Protein AF-A0A7C2BAP1-F1 (afdb_monomer_lite)

Radius of gyration: 13.41 Å; chains: 1; bounding box: 36×31×30 Å

Structure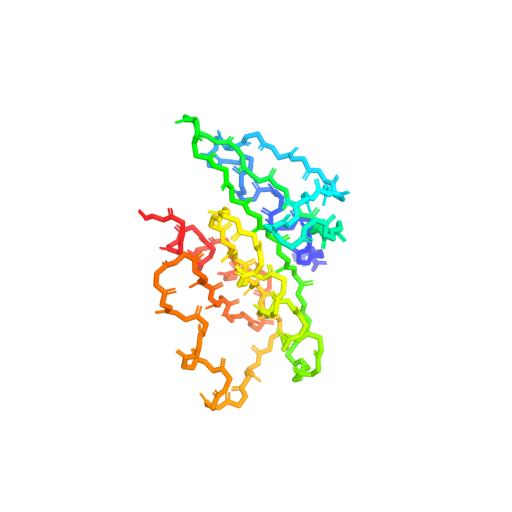 (mmCIF, N/CA/C/O backbone):
data_AF-A0A7C2BAP1-F1
#
_entry.id   AF-A0A7C2BAP1-F1
#
loop_
_atom_site.group_PDB
_atom_site.id
_atom_site.type_symbol
_atom_site.label_atom_id
_atom_site.label_alt_id
_atom_site.label_comp_id
_atom_site.label_asym_id
_atom_site.label_entity_id
_atom_site.label_seq_id
_atom_site.pdbx_PDB_ins_code
_atom_site.Cartn_x
_atom_site.Cartn_y
_atom_site.Cartn_z
_atom_site.occupancy
_atom_site.B_iso_or_equiv
_atom_site.auth_seq_id
_atom_site.auth_comp_id
_atom_site.auth_asym_id
_atom_site.auth_atom_id
_atom_site.pdbx_PDB_model_num
ATOM 1 N N . MET A 1 1 ? 23.541 17.735 -6.112 1.00 36.88 1 MET A N 1
ATOM 2 C CA . MET A 1 1 ? 23.218 16.294 -6.077 1.00 36.88 1 MET A CA 1
ATOM 3 C C . MET A 1 1 ? 22.019 16.128 -5.168 1.00 36.88 1 MET A C 1
ATOM 5 O O . MET A 1 1 ? 22.168 16.298 -3.965 1.00 36.88 1 MET A O 1
ATOM 9 N N . VAL A 1 2 ? 20.829 15.915 -5.726 1.00 46.28 2 VAL A N 1
ATOM 10 C CA . VAL A 1 2 ? 19.669 15.541 -4.908 1.00 46.28 2 VAL A CA 1
ATOM 11 C C . VAL A 1 2 ? 19.939 14.106 -4.473 1.00 46.28 2 VAL A C 1
ATOM 13 O O . VAL A 1 2 ? 20.181 13.255 -5.325 1.00 46.28 2 VAL A O 1
ATOM 16 N N . ALA A 1 3 ? 20.037 13.849 -3.171 1.00 48.97 3 ALA A N 1
ATOM 17 C CA . ALA A 1 3 ? 20.193 12.485 -2.687 1.00 48.97 3 ALA A CA 1
ATOM 18 C C . ALA A 1 3 ? 19.021 11.655 -3.231 1.00 48.97 3 ALA A C 1
ATOM 20 O O . ALA A 1 3 ? 17.870 12.060 -3.071 1.00 48.97 3 ALA A O 1
ATOM 21 N N . ASN A 1 4 ? 19.305 10.525 -3.886 1.00 57.06 4 ASN A N 1
ATOM 22 C CA . ASN A 1 4 ? 18.270 9.569 -4.270 1.00 57.06 4 ASN A CA 1
ATOM 23 C C . ASN A 1 4 ? 17.677 8.983 -2.986 1.00 57.06 4 ASN A C 1
ATOM 25 O O . ASN A 1 4 ? 18.195 8.021 -2.419 1.00 57.06 4 ASN A O 1
ATOM 29 N N . LEU A 1 5 ? 16.628 9.631 -2.484 1.00 66.44 5 LEU A N 1
ATOM 30 C CA . LEU A 1 5 ? 15.878 9.174 -1.327 1.00 66.44 5 LEU A CA 1
ATOM 31 C C . LEU A 1 5 ? 15.220 7.838 -1.671 1.00 66.44 5 LEU A C 1
ATOM 33 O O . LEU A 1 5 ? 14.728 7.639 -2.787 1.00 66.44 5 LEU A O 1
ATOM 37 N N . SER A 1 6 ? 15.206 6.917 -0.708 1.00 89.75 6 SER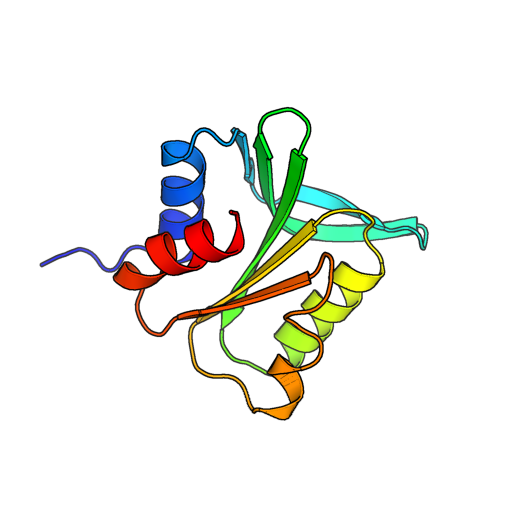 A N 1
ATOM 38 C CA . SER A 1 6 ? 14.525 5.643 -0.910 1.00 89.75 6 SER A CA 1
ATOM 39 C C . SER A 1 6 ? 13.029 5.893 -1.160 1.00 89.75 6 SER A C 1
ATOM 41 O O . SER A 1 6 ? 12.439 6.771 -0.520 1.00 89.75 6 SER A O 1
ATOM 43 N N . PRO A 1 7 ? 12.377 5.121 -2.046 1.00 93.25 7 PRO A N 1
ATOM 44 C CA . PRO A 1 7 ? 10.941 5.260 -2.279 1.00 93.25 7 PRO A CA 1
ATOM 45 C C . PRO A 1 7 ? 10.090 5.128 -1.008 1.00 93.25 7 PRO A C 1
ATOM 47 O O . PRO A 1 7 ? 9.076 5.808 -0.868 1.00 93.25 7 PRO A O 1
ATOM 50 N N . LEU A 1 8 ? 10.529 4.314 -0.041 1.00 95.00 8 LEU A N 1
ATOM 51 C CA . LEU A 1 8 ? 9.889 4.202 1.275 1.00 95.00 8 LEU A CA 1
ATOM 52 C C . LEU A 1 8 ? 9.945 5.522 2.054 1.00 95.00 8 LEU A C 1
ATOM 54 O O . LEU A 1 8 ? 8.920 5.977 2.559 1.00 95.00 8 LEU A O 1
ATOM 58 N N . TYR A 1 9 ? 11.118 6.160 2.119 1.00 94.25 9 TYR A N 1
ATOM 59 C CA . TYR A 1 9 ? 11.269 7.449 2.794 1.00 94.25 9 TYR A CA 1
ATOM 60 C C . TYR A 1 9 ? 10.409 8.529 2.130 1.00 94.25 9 TYR A C 1
ATOM 62 O O . TYR A 1 9 ? 9.693 9.255 2.816 1.00 94.25 9 TYR A O 1
ATOM 70 N N . ALA A 1 10 ? 10.438 8.608 0.798 1.00 93.81 10 ALA A N 1
ATOM 71 C CA . ALA A 1 10 ? 9.655 9.590 0.056 1.00 93.81 10 ALA A CA 1
ATOM 72 C C . ALA A 1 10 ? 8.142 9.384 0.221 1.00 93.81 10 ALA A C 1
ATOM 74 O O . ALA A 1 10 ? 7.424 10.359 0.434 1.00 93.81 10 ALA A O 1
ATOM 75 N N . THR A 1 11 ? 7.675 8.129 0.217 1.00 96.06 11 THR A N 1
ATOM 76 C CA . THR A 1 11 ? 6.272 7.779 0.497 1.00 96.06 11 THR A CA 1
ATOM 77 C C . THR A 1 11 ? 5.849 8.296 1.867 1.00 96.06 11 THR A C 1
ATOM 79 O O . THR A 1 11 ? 4.874 9.038 1.974 1.00 96.06 11 THR A O 1
ATOM 82 N N . LYS A 1 12 ? 6.603 7.951 2.919 1.00 97.06 12 LYS A N 1
ATOM 83 C CA . LYS A 1 12 ? 6.304 8.394 4.285 1.00 97.06 12 LYS A CA 1
ATOM 84 C C . LYS A 1 12 ? 6.277 9.919 4.383 1.00 97.06 12 LYS A C 1
ATOM 86 O O . LYS A 1 12 ? 5.307 10.479 4.886 1.00 97.06 12 LYS A O 1
ATOM 91 N N . ALA A 1 13 ? 7.306 10.584 3.859 1.00 95.62 13 ALA A N 1
ATOM 92 C CA . ALA A 1 13 ? 7.424 12.033 3.935 1.00 95.62 13 ALA A CA 1
ATOM 93 C C . ALA A 1 13 ? 6.268 12.753 3.212 1.00 95.62 13 ALA A C 1
ATOM 95 O O . ALA A 1 13 ? 5.743 13.732 3.738 1.00 95.62 13 ALA A O 1
ATOM 96 N N . ALA A 1 14 ? 5.836 12.259 2.046 1.00 95.06 14 ALA A N 1
ATOM 97 C CA . ALA A 1 14 ? 4.692 12.805 1.310 1.00 95.06 14 ALA A CA 1
ATOM 98 C C . ALA A 1 14 ? 3.368 12.661 2.086 1.00 95.06 14 ALA A C 1
ATOM 100 O O . ALA A 1 14 ? 2.572 13.602 2.159 1.00 95.06 14 ALA A O 1
ATOM 101 N N . LEU A 1 15 ? 3.145 11.500 2.712 1.00 96.69 15 LEU A N 1
ATOM 102 C CA . LEU A 1 15 ? 1.964 11.240 3.541 1.00 96.69 15 LEU A CA 1
ATOM 103 C C . LEU A 1 15 ? 1.927 12.157 4.770 1.00 96.69 15 LEU A C 1
ATOM 105 O O . LEU A 1 15 ? 0.904 12.787 5.039 1.00 96.69 15 LEU A O 1
ATOM 109 N N . GLU A 1 16 ? 3.044 12.268 5.492 1.00 96.94 16 GLU A N 1
ATOM 110 C CA . GLU A 1 16 ? 3.151 13.119 6.682 1.00 96.94 16 GLU A CA 1
ATOM 111 C C . GLU A 1 16 ? 2.957 14.601 6.332 1.00 96.94 16 GLU A C 1
ATOM 113 O O . GLU A 1 16 ? 2.172 15.283 6.993 1.00 96.94 16 GLU A O 1
ATOM 118 N N . ARG A 1 17 ? 3.574 15.091 5.242 1.00 95.75 17 ARG A N 1
ATOM 119 C CA . ARG A 1 17 ? 3.351 16.460 4.730 1.00 95.75 17 ARG A CA 1
ATOM 120 C C . ARG A 1 17 ? 1.889 16.736 4.387 1.00 95.75 17 ARG A C 1
ATOM 122 O O . ARG A 1 17 ? 1.421 17.857 4.553 1.00 95.75 17 ARG A O 1
ATOM 129 N N . SER A 1 18 ? 1.165 15.711 3.950 1.00 94.50 18 SER A N 1
ATOM 130 C CA . SER A 1 18 ? -0.259 15.797 3.606 1.00 94.50 18 SER A CA 1
ATOM 131 C C . SER A 1 18 ? -1.192 15.647 4.815 1.00 94.50 18 SER A C 1
ATOM 133 O O . SER A 1 18 ? -2.418 15.606 4.660 1.00 94.50 18 SER A O 1
ATOM 135 N N . GLY A 1 19 ? -0.634 15.577 6.028 1.00 96.31 19 GLY A N 1
ATOM 136 C CA . GLY A 1 19 ? -1.374 15.531 7.287 1.00 96.31 19 GLY A CA 1
ATOM 137 C C . GLY A 1 19 ? -1.860 14.139 7.689 1.00 96.31 19 GLY A C 1
ATOM 138 O O . GLY A 1 19 ? -2.744 14.031 8.537 1.00 96.31 19 GLY A O 1
ATOM 139 N N . PHE A 1 20 ? -1.327 13.070 7.089 1.00 97.62 20 PHE A N 1
ATOM 140 C CA . PHE A 1 20 ? -1.596 11.712 7.557 1.00 97.62 20 PHE A CA 1
ATOM 141 C C . PHE A 1 20 ? -0.714 11.373 8.759 1.00 97.62 20 PHE A C 1
ATOM 143 O O . PHE A 1 20 ? 0.488 11.627 8.765 1.00 97.62 20 PHE A O 1
ATOM 150 N N . LYS A 1 21 ? -1.292 10.687 9.746 1.00 98.12 21 LYS A N 1
ATOM 151 C CA . LYS A 1 21 ? -0.512 9.896 10.699 1.00 98.12 21 LYS A CA 1
ATOM 152 C C . LYS A 1 21 ? -0.074 8.608 10.007 1.00 98.12 21 LYS A C 1
ATOM 154 O O . LYS A 1 21 ? -0.926 7.871 9.512 1.00 98.12 21 LYS A O 1
ATOM 159 N N . VAL A 1 22 ? 1.224 8.315 10.009 1.00 98.25 22 VAL A N 1
ATOM 160 C CA . VAL A 1 22 ? 1.786 7.132 9.344 1.00 98.25 22 VAL A CA 1
ATOM 161 C C . VAL A 1 22 ? 2.224 6.096 10.377 1.00 98.25 22 VAL A C 1
ATOM 163 O O . VAL A 1 22 ? 2.969 6.403 11.304 1.00 98.25 22 VAL A O 1
ATOM 166 N N . LEU A 1 23 ? 1.746 4.861 10.222 1.00 98.25 23 LEU A N 1
ATOM 167 C CA . LEU A 1 23 ? 2.224 3.689 10.956 1.00 98.25 23 LEU A CA 1
ATOM 168 C C . LEU A 1 23 ? 3.105 2.858 10.026 1.00 98.25 23 LEU A C 1
ATOM 170 O O . LEU A 1 23 ? 2.635 2.434 8.976 1.00 98.25 23 LEU A O 1
ATOM 174 N N . GLU A 1 24 ? 4.359 2.623 10.397 1.00 98.00 24 GLU A N 1
ATOM 175 C CA . GLU A 1 24 ? 5.303 1.829 9.602 1.00 98.00 24 GLU A CA 1
ATOM 176 C C . GLU A 1 24 ? 5.193 0.335 9.917 1.00 98.00 24 GLU A C 1
ATOM 178 O O . GLU A 1 24 ? 4.905 -0.039 11.055 1.00 98.00 24 GLU A O 1
ATOM 183 N N . ASN A 1 25 ? 5.479 -0.518 8.929 1.00 96.19 25 ASN A N 1
ATOM 184 C CA . ASN A 1 25 ? 5.493 -1.979 9.063 1.00 96.19 25 ASN A CA 1
ATOM 185 C C . ASN A 1 25 ? 4.208 -2.543 9.692 1.00 96.19 25 ASN A C 1
ATOM 187 O O . ASN A 1 25 ? 4.250 -3.478 10.493 1.00 96.19 25 ASN A O 1
ATOM 191 N N . ALA A 1 26 ? 3.072 -1.938 9.357 1.00 94.94 26 ALA A N 1
ATOM 192 C CA . ALA A 1 26 ? 1.801 -2.221 9.994 1.00 94.94 26 ALA A CA 1
ATOM 193 C C . ALA A 1 26 ? 1.180 -3.528 9.483 1.00 94.94 26 ALA A C 1
ATOM 195 O O . ALA A 1 26 ? 1.250 -3.861 8.296 1.00 94.94 26 ALA A O 1
ATOM 196 N N . THR A 1 27 ? 0.516 -4.234 10.395 1.00 97.38 27 THR A N 1
ATOM 197 C CA . THR A 1 27 ? -0.240 -5.454 10.105 1.00 97.38 27 THR A CA 1
ATOM 198 C C . THR A 1 27 ? -1.735 -5.160 10.148 1.00 97.38 27 THR A C 1
ATOM 200 O O . THR A 1 27 ? -2.223 -4.512 11.075 1.00 97.38 27 THR A O 1
ATOM 203 N N . ILE A 1 28 ? -2.471 -5.651 9.153 1.00 97.50 28 ILE A N 1
ATOM 204 C CA . ILE A 1 28 ? -3.934 -5.612 9.095 1.00 97.50 28 ILE A CA 1
ATOM 205 C C . ILE A 1 28 ? -4.446 -7.047 9.019 1.00 97.50 28 ILE A C 1
ATOM 207 O O . ILE A 1 28 ? -3.992 -7.832 8.189 1.00 97.50 28 ILE A O 1
ATOM 211 N N . ARG A 1 29 ? -5.424 -7.382 9.862 1.00 97.75 29 ARG A N 1
ATOM 212 C CA . ARG A 1 29 ? -6.144 -8.651 9.760 1.00 97.75 29 ARG A CA 1
ATOM 213 C C . ARG A 1 29 ? -7.154 -8.579 8.613 1.00 97.75 29 ARG A C 1
ATOM 215 O O . ARG A 1 29 ? -8.012 -7.698 8.604 1.00 97.75 29 ARG A O 1
ATOM 222 N N . GLY A 1 30 ? -7.024 -9.484 7.653 1.00 97.44 30 GLY A N 1
ATOM 223 C CA . GLY A 1 30 ? -7.933 -9.650 6.528 1.00 97.44 30 GLY A CA 1
ATOM 224 C C . GLY A 1 30 ? -9.288 -10.222 6.937 1.00 97.44 30 GLY A C 1
ATOM 225 O O . GLY A 1 30 ? -9.469 -10.743 8.041 1.00 97.44 30 GLY A O 1
ATOM 226 N N . LEU A 1 31 ? -10.243 -10.134 6.016 1.00 96.25 31 LEU A N 1
ATOM 227 C CA . LEU A 1 31 ? -11.604 -10.654 6.137 1.00 96.25 31 LEU A CA 1
ATOM 228 C C . LEU A 1 31 ? -11.608 -12.182 6.260 1.00 96.25 31 LEU A C 1
ATOM 230 O O . LEU A 1 31 ? -12.441 -12.742 6.966 1.00 96.25 31 LEU A O 1
ATOM 234 N N . SER A 1 32 ? -10.636 -12.844 5.635 1.00 96.56 32 SER A N 1
ATOM 235 C CA . SER A 1 32 ? -10.349 -14.272 5.791 1.00 96.56 32 SER A CA 1
ATOM 236 C C . SER A 1 32 ? -9.825 -14.666 7.181 1.00 96.56 32 SER A C 1
ATOM 238 O O . SER A 1 32 ? -9.807 -15.846 7.526 1.00 96.56 32 SER A O 1
ATOM 240 N N . GLY A 1 33 ? -9.360 -13.697 7.977 1.00 97.00 33 GLY A N 1
ATOM 241 C CA . GLY A 1 33 ? -8.679 -13.917 9.248 1.00 97.00 33 GLY A CA 1
ATOM 242 C C . GLY A 1 33 ? -7.149 -13.977 9.165 1.00 97.00 33 GLY A C 1
ATOM 243 O O . GLY A 1 33 ? -6.531 -13.940 10.231 1.00 97.00 33 GLY A O 1
ATOM 244 N N . PHE A 1 34 ? -6.548 -14.015 7.966 1.00 96.94 34 PHE A N 1
ATOM 245 C CA . PHE A 1 34 ? -5.092 -13.926 7.776 1.00 96.94 34 PHE A CA 1
ATOM 246 C C . PHE A 1 34 ? -4.545 -12.540 8.135 1.00 96.94 34 PHE A C 1
ATOM 248 O O . PHE A 1 34 ? -5.227 -11.529 7.993 1.00 96.94 34 PHE A O 1
ATOM 255 N N . GLU A 1 35 ? -3.294 -12.475 8.585 1.00 97.81 35 GLU A N 1
ATOM 256 C CA . GLU A 1 35 ? -2.604 -11.211 8.847 1.00 97.81 35 GLU A CA 1
ATOM 257 C C . GLU A 1 35 ? -1.759 -10.783 7.644 1.00 97.81 35 GLU A C 1
ATOM 259 O O . GLU A 1 35 ? -0.916 -11.535 7.157 1.00 97.81 35 GLU A O 1
ATOM 264 N N . HIS A 1 36 ? -1.958 -9.543 7.194 1.00 97.62 36 HIS A N 1
ATOM 265 C CA . HIS A 1 36 ? -1.267 -8.958 6.048 1.00 97.62 36 HIS A CA 1
ATOM 266 C C . HIS A 1 36 ? -0.397 -7.790 6.480 1.00 97.62 36 HIS A C 1
ATOM 268 O O . HIS A 1 36 ? -0.879 -6.834 7.088 1.00 97.62 36 HIS A O 1
ATOM 274 N N . ARG A 1 37 ? 0.888 -7.845 6.126 1.00 97.81 37 ARG A N 1
ATOM 275 C CA . ARG A 1 37 ? 1.838 -6.756 6.370 1.00 97.81 37 ARG A CA 1
ATOM 276 C C . ARG A 1 37 ? 1.887 -5.793 5.189 1.00 97.81 37 ARG A C 1
ATOM 278 O O . ARG A 1 37 ? 2.020 -6.224 4.036 1.00 97.81 37 ARG A O 1
ATOM 285 N N . PHE A 1 38 ? 1.860 -4.509 5.525 1.00 98.25 38 PHE A N 1
ATOM 286 C CA . PHE A 1 38 ? 2.039 -3.372 4.631 1.00 98.25 38 PHE A CA 1
ATOM 287 C C . PHE A 1 38 ? 3.245 -2.550 5.081 1.00 98.25 38 PHE A C 1
ATOM 2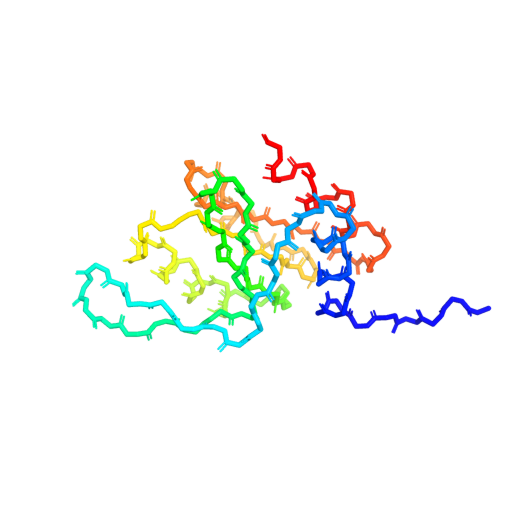89 O O . PHE A 1 38 ? 3.641 -2.594 6.250 1.00 98.25 38 PHE A O 1
ATOM 296 N N . ASP A 1 39 ? 3.834 -1.795 4.157 1.00 98.31 39 ASP A N 1
ATOM 297 C CA . ASP A 1 39 ? 4.954 -0.921 4.508 1.00 98.31 39 ASP A CA 1
ATOM 298 C C . ASP A 1 39 ? 4.455 0.238 5.369 1.00 98.31 39 ASP A C 1
ATOM 300 O O . ASP A 1 39 ? 5.094 0.585 6.364 1.00 98.31 39 ASP A O 1
ATOM 304 N N . PHE A 1 40 ? 3.271 0.769 5.040 1.00 98.38 40 PHE A N 1
ATOM 305 C CA . PHE A 1 40 ? 2.620 1.816 5.813 1.00 98.38 40 PHE A CA 1
ATOM 306 C C . PHE A 1 40 ? 1.112 1.609 5.958 1.00 98.38 40 PHE A C 1
ATOM 308 O O . PHE A 1 40 ? 0.445 1.062 5.081 1.00 98.38 40 PHE A O 1
ATOM 315 N N . VAL A 1 41 ? 0.560 2.145 7.044 1.00 98.25 41 VAL A N 1
ATOM 316 C CA . VAL A 1 41 ? -0.860 2.489 7.158 1.00 98.25 41 VAL A CA 1
ATOM 317 C C . VAL A 1 41 ? -0.970 3.981 7.444 1.00 98.25 41 VAL A C 1
ATOM 319 O O . VAL A 1 41 ? -0.517 4.458 8.485 1.00 98.25 41 VAL A O 1
ATOM 322 N N . ALA A 1 42 ? -1.567 4.716 6.509 1.00 98.12 42 ALA A N 1
ATOM 323 C CA . ALA A 1 42 ? -1.804 6.150 6.604 1.00 98.12 42 ALA A CA 1
ATOM 324 C C . ALA A 1 42 ? -3.216 6.424 7.140 1.00 98.12 42 ALA A C 1
ATOM 326 O O . ALA A 1 42 ? -4.192 5.829 6.676 1.00 98.12 42 ALA A O 1
ATOM 327 N N . ILE A 1 43 ? -3.327 7.319 8.123 1.00 98.06 43 ILE A N 1
ATOM 328 C CA . ILE A 1 43 ? -4.579 7.628 8.820 1.00 98.06 43 ILE A CA 1
ATOM 329 C C . ILE A 1 43 ? -4.826 9.136 8.810 1.00 98.06 43 ILE A C 1
ATOM 331 O O . ILE A 1 43 ? -4.002 9.896 9.318 1.00 98.06 43 ILE A O 1
ATOM 335 N N . LYS A 1 44 ? -5.974 9.566 8.282 1.00 96.50 44 LYS A N 1
ATOM 336 C CA . LYS A 1 44 ? -6.423 10.968 8.298 1.00 96.50 44 LYS A CA 1
ATOM 337 C C . LYS A 1 44 ? -7.945 11.012 8.379 1.00 96.50 44 LYS A C 1
ATOM 339 O O . LYS A 1 44 ? -8.604 10.334 7.604 1.00 96.50 44 LYS A O 1
ATOM 344 N N . GLU A 1 45 ? -8.490 11.755 9.343 1.00 94.69 45 GLU A N 1
ATOM 345 C CA . GLU A 1 45 ? -9.945 11.982 9.486 1.00 94.69 45 GLU A CA 1
ATOM 346 C C . GLU A 1 45 ? -10.791 10.689 9.461 1.00 94.69 45 GLU A C 1
ATOM 348 O O . GLU A 1 45 ? -11.842 10.604 8.839 1.00 94.69 45 GLU A O 1
ATOM 353 N N . GLY A 1 46 ? -10.305 9.628 10.114 1.00 91.06 46 GLY A N 1
ATOM 354 C CA . GLY A 1 46 ? -10.978 8.322 10.151 1.00 91.06 46 GLY A CA 1
ATOM 355 C C . GLY A 1 46 ? -10.760 7.443 8.911 1.00 91.06 46 GLY A C 1
ATOM 356 O O . GLY A 1 46 ? -10.946 6.228 8.999 1.00 91.06 46 GLY A O 1
ATOM 357 N N . ARG A 1 47 ? -10.271 7.998 7.794 1.00 93.19 47 ARG A N 1
ATOM 358 C CA . ARG A 1 47 ? -9.822 7.228 6.626 1.00 93.19 47 ARG A CA 1
ATOM 359 C C . ARG A 1 47 ? -8.517 6.504 6.952 1.00 93.19 47 ARG A C 1
ATOM 361 O O . ARG A 1 47 ? -7.593 7.096 7.510 1.00 93.19 47 ARG A O 1
ATOM 368 N N . ARG A 1 48 ? -8.445 5.216 6.602 1.00 96.19 48 ARG A N 1
ATOM 369 C CA . ARG A 1 48 ? -7.266 4.352 6.781 1.00 96.19 48 ARG A CA 1
ATOM 370 C C . ARG A 1 48 ? -6.889 3.694 5.462 1.00 96.19 48 ARG A C 1
ATOM 372 O O . ARG A 1 48 ? -7.710 2.970 4.895 1.00 96.19 48 ARG A O 1
ATOM 379 N N . ILE A 1 49 ? -5.652 3.914 5.037 1.00 97.31 49 ILE A N 1
ATOM 380 C CA . ILE A 1 49 ? -5.133 3.499 3.734 1.00 97.31 49 ILE A CA 1
ATOM 381 C C . ILE A 1 49 ? -3.883 2.657 3.964 1.00 97.31 49 ILE A C 1
ATOM 383 O O . ILE A 1 49 ? -2.935 3.122 4.596 1.00 97.31 49 ILE A O 1
ATOM 387 N N . ALA A 1 50 ? -3.895 1.417 3.489 1.00 98.12 50 ALA A N 1
ATOM 388 C CA . ALA A 1 50 ? -2.746 0.525 3.534 1.00 98.12 50 ALA A CA 1
ATOM 389 C C . ALA A 1 50 ? -1.878 0.745 2.293 1.00 98.12 50 ALA A C 1
ATOM 391 O O . ALA A 1 50 ? -2.401 0.926 1.195 1.00 98.12 50 ALA A O 1
ATOM 392 N N . ILE A 1 51 ? -0.559 0.781 2.458 1.00 98.25 51 ILE A N 1
ATOM 393 C CA . ILE A 1 51 ? 0.357 1.186 1.392 1.00 98.25 51 ILE A CA 1
ATOM 394 C C . ILE A 1 51 ? 1.530 0.214 1.327 1.00 98.25 51 ILE A C 1
ATOM 396 O O . ILE A 1 51 ? 2.203 -0.034 2.331 1.00 98.25 51 ILE A O 1
ATOM 400 N N . SER A 1 52 ? 1.784 -0.300 0.126 1.00 97.69 52 SER A N 1
ATOM 401 C CA . SER A 1 52 ? 2.946 -1.127 -0.202 1.00 97.69 52 SER A CA 1
ATOM 402 C C . SER A 1 52 ? 3.746 -0.473 -1.324 1.00 97.69 52 SER A C 1
ATOM 404 O O . SER A 1 52 ? 3.181 -0.018 -2.314 1.00 97.69 52 SER A O 1
ATOM 406 N N . VAL A 1 53 ? 5.066 -0.454 -1.188 1.00 96.62 53 VAL A N 1
ATOM 407 C CA . VAL A 1 53 ? 6.029 0.057 -2.161 1.00 96.62 53 VAL A CA 1
ATOM 408 C C . VAL A 1 53 ? 6.828 -1.122 -2.701 1.00 96.62 53 VAL A C 1
ATOM 410 O O . VAL A 1 53 ? 7.552 -1.802 -1.970 1.00 96.62 53 VAL A O 1
ATOM 413 N N . ARG A 1 54 ? 6.687 -1.414 -3.991 1.00 95.50 54 ARG A N 1
ATOM 414 C CA . ARG A 1 54 ? 7.311 -2.575 -4.640 1.00 95.50 54 ARG A CA 1
ATOM 415 C C . ARG A 1 54 ? 8.001 -2.157 -5.929 1.00 95.50 54 ARG A C 1
ATOM 417 O O . ARG A 1 54 ? 7.715 -1.102 -6.479 1.00 95.50 54 ARG A O 1
ATOM 424 N N . ARG A 1 55 ? 8.925 -2.979 -6.420 1.00 93.56 55 ARG A N 1
ATOM 425 C CA . ARG A 1 55 ? 9.418 -2.854 -7.800 1.00 93.56 55 ARG A CA 1
ATOM 426 C C . ARG A 1 55 ? 8.389 -3.439 -8.766 1.00 93.56 55 ARG A C 1
ATOM 428 O O . ARG A 1 55 ? 7.544 -4.226 -8.343 1.00 93.56 55 ARG A O 1
ATOM 435 N N . ALA A 1 56 ? 8.478 -3.069 -10.039 1.00 92.25 56 ALA A N 1
ATOM 436 C CA . ALA A 1 56 ? 7.660 -3.614 -11.118 1.00 92.25 56 ALA A CA 1
ATOM 437 C C . ALA A 1 56 ? 8.034 -5.074 -11.437 1.00 92.25 56 ALA A C 1
ATOM 439 O O . ALA A 1 56 ? 8.571 -5.388 -12.494 1.00 92.25 56 ALA A O 1
ATOM 440 N N . ASP A 1 57 ? 7.761 -5.958 -10.484 1.00 90.94 57 ASP A N 1
ATOM 441 C CA . ASP A 1 57 ? 7.893 -7.404 -10.595 1.00 90.94 57 ASP A CA 1
ATOM 442 C C . ASP A 1 57 ? 6.484 -8.019 -10.492 1.00 90.94 57 ASP A C 1
ATOM 444 O O . ASP A 1 57 ? 5.797 -7.786 -9.490 1.00 90.94 57 ASP A O 1
ATOM 448 N N . PRO A 1 58 ? 6.018 -8.773 -11.506 1.00 88.88 58 PRO A N 1
ATOM 449 C CA . PRO A 1 58 ? 4.674 -9.338 -11.528 1.00 88.88 58 PRO A CA 1
ATOM 450 C C . PRO A 1 58 ? 4.280 -10.099 -10.259 1.00 88.88 58 PRO A C 1
ATOM 452 O O . PRO A 1 58 ? 3.173 -9.903 -9.756 1.00 88.88 58 PRO A O 1
ATOM 455 N N . LEU A 1 59 ? 5.161 -10.946 -9.716 1.00 90.38 59 LEU A N 1
ATOM 456 C CA . LEU A 1 59 ? 4.785 -11.843 -8.622 1.00 90.38 59 LEU A CA 1
ATOM 457 C C . LEU A 1 59 ? 4.533 -11.085 -7.302 1.00 90.38 59 LEU A C 1
ATOM 459 O O . LEU A 1 59 ? 3.450 -11.252 -6.733 1.00 90.38 59 LEU A O 1
ATOM 463 N N . PRO A 1 60 ? 5.438 -10.208 -6.820 1.00 92.00 60 PRO A N 1
ATOM 464 C CA . PRO A 1 60 ? 5.161 -9.343 -5.676 1.00 92.00 60 PRO A CA 1
ATOM 465 C C . PRO A 1 60 ? 3.886 -8.513 -5.833 1.00 92.00 60 PRO A C 1
ATOM 467 O O . PRO A 1 60 ? 3.130 -8.381 -4.874 1.00 92.00 60 PRO A O 1
ATOM 470 N N . ILE A 1 61 ? 3.613 -7.980 -7.026 1.00 92.69 61 ILE A N 1
ATOM 471 C CA . ILE A 1 61 ? 2.419 -7.159 -7.260 1.00 92.69 61 ILE A CA 1
ATOM 472 C C . ILE A 1 61 ? 1.135 -7.982 -7.174 1.00 92.69 61 ILE A C 1
ATOM 474 O O . ILE A 1 61 ? 0.188 -7.548 -6.522 1.00 92.69 61 ILE A O 1
ATOM 478 N N . VAL A 1 62 ? 1.101 -9.183 -7.760 1.00 91.62 62 VAL A N 1
ATOM 479 C CA . VAL A 1 62 ? -0.049 -10.095 -7.632 1.00 91.62 62 VAL A CA 1
ATOM 480 C C . VAL A 1 62 ? -0.317 -10.440 -6.167 1.00 91.62 62 VAL A C 1
ATOM 482 O O . VAL A 1 62 ? -1.473 -10.471 -5.749 1.00 91.62 62 VAL A O 1
ATOM 485 N N . LEU A 1 63 ? 0.732 -10.644 -5.366 1.00 93.94 63 LEU A N 1
ATOM 486 C CA . LEU A 1 63 ? 0.573 -10.889 -3.933 1.00 93.94 63 LEU A CA 1
ATOM 487 C C . LEU A 1 63 ? -0.021 -9.674 -3.210 1.00 93.94 63 LEU A C 1
ATOM 489 O O . LEU A 1 63 ? -0.951 -9.845 -2.429 1.00 93.94 63 LEU A O 1
ATOM 493 N N . GLU A 1 64 ? 0.452 -8.454 -3.479 1.00 95.25 64 GLU A N 1
ATOM 494 C CA . GLU A 1 64 ? -0.136 -7.240 -2.889 1.00 95.25 64 GLU A CA 1
ATOM 495 C C . GLU A 1 64 ? -1.602 -7.039 -3.316 1.00 95.25 64 GLU A C 1
ATOM 497 O O . GLU A 1 64 ? -2.438 -6.671 -2.491 1.00 95.25 64 GLU A O 1
ATOM 502 N N . LEU A 1 65 ? -1.946 -7.349 -4.570 1.00 93.06 65 LEU A N 1
ATOM 503 C CA . LEU A 1 65 ? -3.331 -7.345 -5.049 1.00 93.06 65 LEU A CA 1
ATOM 504 C C . LEU A 1 65 ? -4.199 -8.366 -4.300 1.00 93.06 65 LEU A C 1
ATOM 506 O O . LEU A 1 65 ? -5.317 -8.043 -3.903 1.00 93.06 65 LEU A O 1
ATOM 510 N N . ALA A 1 66 ? -3.686 -9.573 -4.051 1.00 93.69 66 ALA A N 1
ATOM 511 C CA . ALA A 1 66 ? -4.395 -10.585 -3.270 1.00 93.69 66 ALA A CA 1
ATOM 512 C C . ALA A 1 66 ? -4.649 -10.119 -1.825 1.00 93.69 66 ALA A C 1
ATOM 514 O O . ALA A 1 66 ? -5.769 -10.258 -1.332 1.00 93.69 66 ALA A O 1
ATOM 515 N N . LYS A 1 67 ? -3.658 -9.486 -1.173 1.00 95.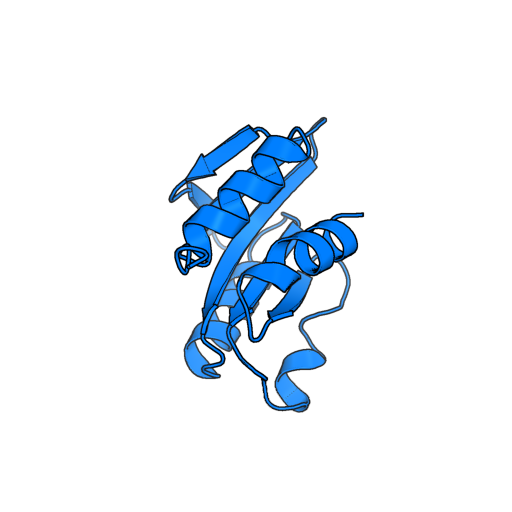12 67 LYS A N 1
ATOM 516 C CA . LYS A 1 67 ? -3.856 -8.848 0.144 1.00 95.12 67 LYS A CA 1
ATOM 517 C C . LYS A 1 67 ? -4.954 -7.788 0.083 1.00 95.12 67 LYS A C 1
ATOM 519 O O . LYS A 1 67 ? -5.794 -7.721 0.975 1.00 95.12 67 LYS A O 1
ATOM 524 N N . ALA A 1 68 ? -4.953 -6.963 -0.966 1.00 94.62 68 ALA A N 1
ATOM 525 C CA . ALA A 1 68 ? -5.896 -5.863 -1.132 1.00 94.62 68 ALA A CA 1
ATOM 526 C C . ALA A 1 68 ? -7.357 -6.325 -1.255 1.00 94.62 68 ALA A C 1
ATOM 528 O O . ALA A 1 68 ? -8.260 -5.648 -0.765 1.00 94.62 68 ALA A O 1
ATOM 529 N N . LEU A 1 69 ? -7.584 -7.489 -1.871 1.00 92.25 69 LEU A N 1
ATOM 530 C CA . LEU A 1 69 ? -8.908 -8.112 -1.944 1.00 92.25 69 LEU A CA 1
ATOM 531 C C . LEU A 1 69 ? -9.386 -8.633 -0.586 1.00 92.25 69 LEU A C 1
ATOM 533 O O . LEU A 1 69 ? -10.583 -8.597 -0.308 1.00 92.25 69 LEU A O 1
ATOM 537 N N . ASP A 1 70 ? -8.459 -9.097 0.250 1.00 96.06 70 ASP A N 1
ATOM 538 C CA . ASP A 1 70 ? -8.775 -9.660 1.559 1.00 96.06 70 ASP A CA 1
ATOM 539 C C . ASP A 1 70 ? -8.930 -8.595 2.655 1.00 96.06 70 ASP A C 1
ATOM 541 O O . ASP A 1 70 ? -9.559 -8.851 3.673 1.00 96.06 70 ASP A O 1
ATOM 545 N N . VAL A 1 71 ? -8.404 -7.380 2.487 1.00 95.31 71 VAL A N 1
ATOM 546 C CA . VAL A 1 71 ? -8.596 -6.300 3.472 1.00 95.31 71 VAL A CA 1
ATOM 547 C C . VAL A 1 71 ? -9.779 -5.401 3.112 1.00 95.31 71 VAL A C 1
ATOM 549 O O . VAL A 1 71 ? -10.050 -5.112 1.947 1.00 95.31 71 VAL A O 1
ATOM 552 N N . GLY A 1 72 ? -10.488 -4.904 4.130 1.00 92.06 72 GLY A N 1
ATOM 553 C CA . GLY A 1 72 ? -11.596 -3.950 3.958 1.00 92.06 72 GLY A CA 1
ATOM 554 C C . GLY A 1 72 ? -11.150 -2.503 3.702 1.00 92.06 72 GLY A C 1
ATOM 555 O O . GLY A 1 72 ? -11.955 -1.671 3.286 1.00 92.06 72 GLY A O 1
ATOM 556 N N . ASN A 1 73 ? -9.873 -2.194 3.939 1.00 94.81 73 ASN A N 1
ATOM 557 C CA . ASN A 1 73 ? -9.298 -0.859 3.780 1.00 94.81 73 ASN A CA 1
ATOM 558 C C . ASN A 1 73 ? -9.073 -0.475 2.312 1.00 94.81 73 ASN A C 1
ATOM 560 O O . ASN A 1 73 ? -9.078 -1.320 1.419 1.00 94.81 73 ASN A O 1
ATOM 564 N N . GLU A 1 74 ? -8.866 0.816 2.063 1.00 95.25 74 GLU A N 1
ATOM 565 C CA . GLU A 1 74 ? -8.253 1.264 0.813 1.00 95.25 74 GLU A CA 1
ATOM 566 C C . GLU A 1 74 ? -6.791 0.807 0.774 1.00 95.25 74 GLU A C 1
ATOM 568 O O . GLU A 1 74 ? -6.112 0.830 1.805 1.00 95.25 74 GLU A O 1
ATOM 573 N N . VAL A 1 75 ? -6.318 0.386 -0.398 1.00 96.38 75 VAL A N 1
ATOM 574 C CA . VAL A 1 75 ? -4.951 -0.088 -0.608 1.00 96.38 75 VAL A CA 1
ATOM 575 C C . VAL A 1 75 ? -4.317 0.639 -1.781 1.00 96.38 75 VAL A C 1
ATOM 577 O O . VAL A 1 75 ? -4.859 0.642 -2.885 1.00 96.38 75 VAL A O 1
ATOM 580 N N . VAL A 1 76 ? -3.138 1.205 -1.545 1.00 96.44 76 VAL A N 1
ATOM 581 C CA . VAL A 1 76 ? -2.273 1.759 -2.585 1.00 96.44 76 VAL A CA 1
ATOM 582 C C . VAL A 1 76 ? -1.050 0.869 -2.748 1.00 96.44 76 VAL A C 1
ATOM 584 O O . VAL A 1 76 ? -0.339 0.580 -1.787 1.00 96.44 76 VAL A O 1
ATOM 587 N N . ILE A 1 77 ? -0.776 0.466 -3.980 1.00 95.94 77 ILE A N 1
ATOM 588 C CA . ILE A 1 77 ? 0.443 -0.248 -4.345 1.00 95.94 77 ILE A CA 1
ATOM 589 C C . ILE A 1 77 ? 1.270 0.707 -5.205 1.00 95.94 77 ILE A C 1
ATOM 591 O O . ILE A 1 77 ? 0.974 0.916 -6.382 1.00 95.94 77 ILE A O 1
ATOM 595 N N . ALA A 1 78 ? 2.283 1.324 -4.601 1.00 95.69 78 ALA A N 1
ATOM 596 C CA . ALA A 1 78 ? 3.243 2.167 -5.297 1.00 95.69 78 ALA A CA 1
ATOM 597 C C . ALA A 1 78 ? 4.304 1.281 -5.960 1.00 95.69 78 ALA A C 1
ATOM 599 O O . ALA A 1 78 ? 4.973 0.486 -5.295 1.00 95.69 78 ALA A O 1
ATOM 600 N N . VAL A 1 79 ? 4.461 1.407 -7.273 1.00 95.12 79 VAL A N 1
ATOM 601 C CA . VAL A 1 79 ? 5.280 0.507 -8.084 1.00 95.12 79 VAL A CA 1
ATOM 602 C C . VAL A 1 79 ? 6.411 1.264 -8.752 1.00 95.12 79 VAL A C 1
ATOM 604 O O . VAL A 1 79 ? 6.182 2.093 -9.623 1.00 95.12 79 VAL A O 1
ATOM 607 N N . CYS A 1 80 ? 7.638 0.936 -8.358 1.00 94.19 80 CYS A N 1
ATOM 608 C CA . CYS A 1 80 ? 8.851 1.438 -8.979 1.00 94.19 80 CYS A CA 1
ATOM 609 C C . CYS A 1 80 ? 9.120 0.674 -10.282 1.00 94.19 80 CYS A C 1
ATOM 611 O O . CYS A 1 80 ? 9.571 -0.476 -10.253 1.00 94.19 80 CYS A O 1
ATOM 613 N N . GLY A 1 81 ? 8.821 1.300 -11.414 1.00 92.75 81 GLY A N 1
ATOM 614 C CA . GLY A 1 81 ? 8.929 0.745 -12.756 1.00 92.75 81 GLY A CA 1
ATOM 615 C C . GLY A 1 81 ? 7.595 0.754 -13.503 1.00 92.75 81 GLY A C 1
ATOM 616 O O . GLY A 1 81 ? 6.621 1.373 -13.086 1.00 92.75 81 GLY A O 1
ATOM 617 N N . THR A 1 82 ? 7.567 0.055 -14.636 1.00 88.12 82 THR A N 1
ATOM 618 C CA . THR A 1 82 ? 6.382 -0.092 -15.492 1.00 88.12 82 THR A CA 1
ATOM 619 C C . THR A 1 82 ? 5.917 -1.540 -15.463 1.00 88.12 82 THR A C 1
ATOM 621 O O . THR A 1 82 ? 6.709 -2.449 -15.708 1.00 88.12 82 THR A O 1
ATOM 624 N N . LEU A 1 83 ? 4.639 -1.762 -15.176 1.00 83.75 83 LEU A N 1
ATOM 625 C CA . LEU A 1 83 ? 4.012 -3.075 -15.209 1.00 83.75 83 LEU A CA 1
ATOM 626 C C . LEU A 1 83 ? 3.447 -3.411 -16.592 1.00 83.75 83 LEU A C 1
ATOM 628 O O . LEU A 1 83 ? 2.991 -2.510 -17.305 1.00 83.75 83 LEU A O 1
ATOM 632 N N . PRO A 1 84 ? 3.384 -4.713 -16.935 1.00 79.88 84 PRO A N 1
ATOM 633 C CA . PRO A 1 84 ? 2.602 -5.190 -18.069 1.00 79.88 84 PRO A CA 1
ATOM 634 C C . PRO A 1 84 ? 1.153 -4.684 -18.005 1.00 79.88 84 PRO A C 1
ATOM 636 O O . PRO A 1 84 ? 0.565 -4.606 -16.923 1.00 79.88 84 PRO A O 1
ATOM 639 N N . SER A 1 85 ? 0.561 -4.376 -19.162 1.00 74.50 85 SER A N 1
ATOM 640 C CA . SER A 1 85 ? -0.799 -3.820 -19.283 1.00 74.50 85 SER A CA 1
ATOM 641 C C . SER A 1 85 ? -1.856 -4.613 -18.513 1.00 74.50 85 SER A C 1
ATOM 643 O O . SER A 1 85 ? -2.729 -4.027 -17.873 1.00 74.50 85 SER A O 1
ATOM 645 N N . ASP A 1 86 ? -1.737 -5.938 -18.513 1.00 76.69 86 ASP A N 1
ATOM 646 C CA . ASP A 1 86 ? -2.736 -6.852 -17.955 1.00 76.69 86 ASP A CA 1
ATOM 647 C C . ASP A 1 86 ? -2.813 -6.774 -16.418 1.00 76.69 86 ASP A C 1
ATOM 649 O O . ASP A 1 86 ? -3.856 -7.051 -15.827 1.00 76.69 86 ASP A O 1
ATOM 653 N N . LEU A 1 87 ? -1.739 -6.313 -15.761 1.00 71.69 87 LEU A N 1
ATOM 654 C CA . LEU A 1 87 ? -1.672 -6.103 -14.308 1.00 71.69 87 LEU A CA 1
ATOM 655 C C . LEU A 1 87 ? -2.229 -4.747 -13.858 1.00 71.69 87 LEU A C 1
ATOM 657 O O . LEU A 1 87 ? -2.562 -4.581 -12.684 1.00 71.69 87 LEU A O 1
ATOM 661 N N . ARG A 1 88 ? -2.378 -3.781 -14.770 1.00 68.44 88 ARG A N 1
ATOM 662 C CA . ARG A 1 88 ? -2.928 -2.452 -14.448 1.00 68.44 88 ARG A CA 1
ATOM 663 C C . ARG A 1 88 ? -4.446 -2.483 -14.268 1.00 68.44 88 ARG A C 1
ATOM 665 O O . ARG A 1 88 ? -4.989 -1.765 -13.433 1.00 68.44 88 ARG A O 1
ATOM 672 N N . ALA A 1 89 ? -5.135 -3.334 -15.029 1.00 59.75 89 ALA A N 1
ATOM 673 C CA . ALA A 1 89 ? -6.594 -3.442 -15.041 1.00 59.75 89 ALA A CA 1
ATOM 674 C C . ALA A 1 89 ? -7.250 -3.792 -13.680 1.00 59.75 89 ALA A C 1
ATOM 676 O O . ALA A 1 89 ? -8.270 -3.174 -13.356 1.00 59.75 89 ALA A O 1
ATOM 677 N N . PRO A 1 90 ? -6.719 -4.725 -12.860 1.00 59.19 90 PRO A N 1
ATOM 678 C CA . PRO A 1 90 ? -7.261 -4.992 -11.522 1.00 59.19 90 PRO A CA 1
ATOM 679 C C . PRO A 1 90 ? -6.910 -3.908 -10.491 1.00 59.19 90 PRO A C 1
ATOM 681 O O . PRO A 1 90 ? -7.582 -3.791 -9.470 1.00 59.19 90 PRO A O 1
ATOM 684 N N . GLY A 1 91 ? -5.877 -3.110 -10.761 1.00 59.19 91 GLY A N 1
ATOM 685 C CA . GLY A 1 91 ? -5.262 -2.189 -9.815 1.00 59.19 91 GLY A CA 1
ATOM 686 C C . GLY A 1 91 ? -5.917 -0.836 -9.617 1.00 59.19 91 GLY A C 1
ATOM 687 O O . GLY A 1 91 ? -5.571 -0.175 -8.654 1.00 59.19 91 GLY A O 1
ATOM 688 N N . ASN A 1 92 ? -6.815 -0.415 -10.509 1.00 64.50 92 ASN A N 1
ATOM 689 C CA . ASN A 1 92 ? -7.439 0.914 -10.483 1.00 64.50 92 ASN A CA 1
ATOM 690 C C . ASN A 1 92 ? -8.968 0.812 -10.421 1.00 64.50 92 ASN A C 1
ATOM 692 O O . ASN A 1 92 ? -9.690 1.485 -11.158 1.00 64.50 92 ASN A O 1
ATOM 696 N N . ARG A 1 93 ? -9.479 -0.080 -9.565 1.00 64.62 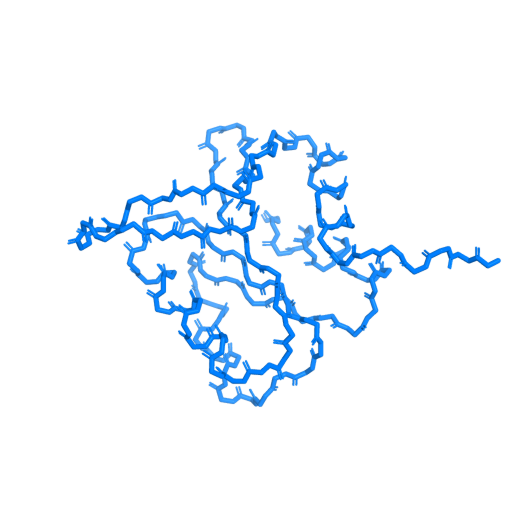93 ARG A N 1
ATOM 697 C CA . ARG A 1 93 ? -10.919 -0.252 -9.337 1.00 64.62 93 ARG A CA 1
ATOM 698 C C . ARG A 1 93 ? -11.243 -0.163 -7.851 1.00 64.62 93 ARG A C 1
ATOM 700 O O . ARG A 1 93 ? -10.691 -0.888 -7.026 1.00 64.62 93 ARG A O 1
ATOM 707 N N . GLY A 1 94 ? -12.219 0.684 -7.524 1.00 83.06 94 GLY A N 1
ATOM 708 C CA . GLY A 1 94 ? -12.769 0.798 -6.176 1.00 83.06 94 GLY A CA 1
ATOM 709 C C . GLY A 1 94 ? -11.717 1.198 -5.140 1.00 83.06 94 GLY A C 1
ATOM 710 O O . GLY A 1 94 ? -11.197 2.307 -5.177 1.00 83.06 94 GLY A O 1
ATOM 711 N N . ARG A 1 95 ? -11.440 0.295 -4.192 1.00 90.62 95 ARG A N 1
ATOM 712 C CA . ARG A 1 95 ? -10.558 0.526 -3.035 1.00 90.62 95 ARG A CA 1
ATOM 713 C C . ARG A 1 95 ? -9.079 0.245 -3.309 1.00 90.62 95 ARG A C 1
ATOM 715 O O . ARG A 1 95 ? -8.267 0.500 -2.428 1.00 90.62 95 ARG A O 1
ATOM 722 N N . VAL A 1 96 ? -8.734 -0.311 -4.467 1.00 92.81 96 VAL A N 1
ATOM 723 C CA . VAL A 1 96 ? -7.351 -0.660 -4.815 1.00 92.81 96 VAL A CA 1
ATOM 724 C C . VAL A 1 96 ? -6.851 0.322 -5.863 1.00 92.81 96 VAL A C 1
ATOM 726 O O . VAL A 1 96 ? -7.563 0.589 -6.835 1.00 92.81 96 VAL A O 1
ATOM 729 N N . LYS A 1 97 ? -5.658 0.876 -5.629 1.00 92.38 97 LYS A N 1
ATOM 730 C CA . LYS A 1 97 ? -5.000 1.864 -6.489 1.00 92.38 97 LYS A CA 1
ATOM 731 C C . LYS A 1 97 ? -3.560 1.441 -6.766 1.00 92.38 97 LYS A C 1
ATOM 733 O O . LYS A 1 97 ? -2.807 1.149 -5.838 1.00 92.38 97 LYS A O 1
ATOM 738 N N . LEU A 1 98 ? -3.168 1.435 -8.035 1.00 92.50 98 LEU A N 1
ATOM 739 C CA . LEU A 1 98 ? -1.825 1.085 -8.492 1.00 92.50 98 LEU A CA 1
ATOM 740 C C . LEU A 1 98 ? -1.142 2.347 -9.025 1.00 92.50 98 LEU A C 1
ATOM 742 O O . LEU A 1 98 ? -1.629 2.978 -9.960 1.00 92.50 98 LEU A O 1
ATOM 746 N N . VAL A 1 99 ? -0.025 2.727 -8.403 1.00 92.88 99 VAL A N 1
ATOM 747 C CA . VAL A 1 99 ? 0.663 4.002 -8.652 1.00 92.88 99 VAL A CA 1
ATOM 748 C C . VAL A 1 99 ? 2.066 3.725 -9.171 1.00 92.88 99 VAL A C 1
ATOM 750 O O . VAL A 1 99 ? 2.985 3.476 -8.397 1.00 92.88 99 VAL A O 1
ATOM 753 N N . GLU A 1 100 ? 2.240 3.748 -10.488 1.00 93.06 100 GLU A N 1
ATOM 754 C CA . GLU A 1 100 ? 3.541 3.520 -11.124 1.00 93.06 100 GLU A CA 1
ATOM 755 C C . GLU A 1 100 ? 4.398 4.789 -11.149 1.00 93.06 100 GLU A C 1
ATOM 757 O O . GLU A 1 100 ? 3.946 5.858 -11.571 1.00 93.06 100 GLU A O 1
ATOM 762 N N . PHE A 1 101 ? 5.663 4.652 -10.771 1.00 93.75 101 PHE A N 1
ATOM 763 C CA . PHE A 1 101 ? 6.683 5.692 -10.833 1.00 93.75 101 PHE A CA 1
ATOM 764 C C . PHE A 1 101 ? 8.020 5.080 -11.265 1.00 93.75 101 PHE A C 1
ATOM 766 O O . PHE A 1 101 ? 8.362 3.966 -10.890 1.00 93.75 101 PHE A O 1
ATOM 773 N N . LEU A 1 102 ? 8.784 5.789 -12.073 1.00 91.50 102 LEU A N 1
ATOM 774 C CA . LEU A 1 102 ? 10.160 5.498 -12.453 1.00 91.50 102 LEU A CA 1
ATOM 775 C C . LEU A 1 102 ? 11.147 6.175 -11.495 1.00 91.50 102 LEU A C 1
ATOM 777 O O . LEU A 1 102 ? 12.130 5.554 -11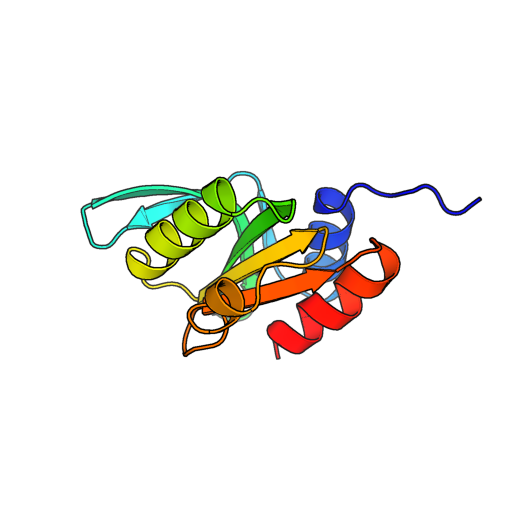.102 1.00 91.50 102 LEU A O 1
ATOM 781 N N . GLU A 1 103 ? 10.847 7.402 -11.068 1.00 89.88 103 GLU A N 1
ATOM 782 C CA . GLU A 1 103 ? 11.720 8.228 -10.231 1.00 89.88 103 GLU A CA 1
ATOM 783 C C . GLU A 1 103 ? 11.053 8.611 -8.904 1.00 89.88 103 GLU A C 1
ATOM 785 O O . GLU A 1 103 ? 9.845 8.819 -8.812 1.00 89.88 103 GLU A O 1
ATOM 790 N N . THR A 1 104 ? 11.838 8.753 -7.835 1.00 86.69 104 THR A N 1
ATOM 791 C CA . THR A 1 104 ? 11.289 9.113 -6.514 1.00 86.69 104 THR A CA 1
ATOM 792 C C . THR A 1 104 ? 10.661 10.518 -6.498 1.00 86.69 104 THR A C 1
ATOM 794 O O . THR A 1 104 ? 9.785 10.791 -5.680 1.00 86.69 104 THR A O 1
ATOM 797 N N . SER A 1 105 ? 11.075 11.417 -7.396 1.00 85.88 105 SER A N 1
ATOM 798 C CA . SER A 1 105 ? 10.574 12.798 -7.472 1.00 85.88 105 SER A CA 1
ATOM 799 C C . SER A 1 105 ? 9.107 12.907 -7.898 1.00 85.88 105 SER A C 1
ATOM 801 O O . SER A 1 105 ? 8.419 13.820 -7.457 1.00 85.88 105 SER A O 1
ATOM 803 N N . GLU A 1 106 ? 8.612 11.983 -8.720 1.00 90.81 106 GLU A N 1
ATOM 804 C CA . GLU A 1 106 ? 7.210 11.951 -9.173 1.00 90.81 106 GLU A CA 1
ATOM 805 C C . GLU A 1 106 ? 6.292 11.168 -8.223 1.00 90.81 106 GLU A C 1
ATOM 807 O O . GLU A 1 106 ? 5.067 11.245 -8.332 1.00 90.81 106 GLU A O 1
ATOM 812 N N . LEU A 1 107 ? 6.871 10.410 -7.285 1.00 90.69 107 LEU A N 1
ATOM 813 C CA . LEU A 1 107 ? 6.118 9.559 -6.369 1.00 90.69 107 LEU A CA 1
ATOM 814 C C . LEU A 1 107 ? 5.147 10.369 -5.516 1.00 90.69 107 LEU A C 1
ATOM 816 O O . LEU A 1 107 ? 4.019 9.935 -5.325 1.00 90.69 107 LEU A O 1
ATOM 820 N N . GLU A 1 108 ? 5.563 11.532 -5.014 1.00 91.25 108 GLU A N 1
ATOM 821 C CA . GLU A 1 108 ? 4.703 12.376 -4.181 1.00 91.25 108 GLU A CA 1
ATOM 822 C C . GLU A 1 108 ? 3.451 12.817 -4.937 1.00 91.25 108 GLU A C 1
ATOM 824 O O . GLU A 1 108 ? 2.345 12.525 -4.494 1.00 91.25 108 GLU A O 1
ATOM 829 N N . GLU A 1 109 ? 3.610 13.456 -6.096 1.00 92.12 109 GLU A N 1
ATOM 830 C CA . GLU A 1 109 ? 2.480 13.937 -6.893 1.00 92.12 109 GLU A CA 1
ATOM 831 C C . GLU A 1 109 ? 1.527 12.791 -7.252 1.00 92.12 109 GLU A C 1
ATOM 833 O O . GLU A 1 109 ? 0.320 12.871 -7.020 1.00 92.12 109 GLU A O 1
ATOM 838 N N . LYS A 1 110 ? 2.072 11.683 -7.764 1.00 93.81 110 LYS A N 1
ATOM 839 C CA . LYS A 1 110 ? 1.272 10.529 -8.180 1.00 93.81 110 LYS A CA 1
ATOM 840 C C . LYS A 1 110 ? 0.574 9.842 -7.011 1.00 93.81 110 LYS A C 1
ATOM 842 O O . LYS A 1 110 ? -0.582 9.443 -7.146 1.00 93.81 110 LYS A O 1
ATOM 847 N N . LEU A 1 111 ? 1.252 9.719 -5.869 1.00 93.69 111 LEU A N 1
ATOM 848 C CA . LEU A 1 111 ? 0.666 9.178 -4.648 1.00 93.69 111 LEU A CA 1
ATOM 849 C C . LEU A 1 111 ? -0.483 10.069 -4.184 1.00 93.69 111 LEU A C 1
ATOM 851 O O . LEU A 1 111 ? -1.577 9.565 -3.974 1.00 93.69 111 LEU A O 1
ATOM 855 N N . LEU A 1 112 ? -0.276 11.381 -4.064 1.00 91.38 112 LEU A N 1
ATOM 856 C CA . LEU A 1 112 ? -1.307 12.293 -3.567 1.00 91.38 112 LEU A CA 1
ATOM 857 C C . LEU A 1 112 ? -2.507 12.396 -4.510 1.00 91.38 112 LEU A C 1
ATOM 859 O O . LEU A 1 112 ? -3.638 12.383 -4.031 1.00 91.38 112 LEU A O 1
ATOM 863 N N . ASN A 1 113 ? -2.287 12.384 -5.826 1.00 91.44 113 ASN A N 1
ATOM 864 C CA . ASN A 1 113 ? -3.368 12.300 -6.810 1.00 91.44 113 ASN A CA 1
ATOM 865 C C . ASN A 1 113 ? -4.177 11.008 -6.661 1.00 91.44 113 ASN A C 1
ATOM 867 O O . ASN A 1 113 ? -5.398 11.024 -6.783 1.00 91.44 113 ASN A O 1
ATOM 871 N N . ALA A 1 114 ? -3.515 9.889 -6.356 1.00 89.81 114 ALA A N 1
ATOM 872 C CA . ALA A 1 114 ? -4.207 8.646 -6.052 1.00 89.81 114 ALA A CA 1
ATOM 873 C C . ALA A 1 114 ? -4.930 8.697 -4.698 1.00 89.81 114 ALA A C 1
ATOM 875 O O . ALA A 1 114 ? -5.854 7.924 -4.496 1.00 89.81 114 ALA A O 1
ATOM 876 N N . LEU A 1 115 ? -4.550 9.563 -3.760 1.00 88.81 115 LEU A N 1
ATOM 877 C CA . LEU A 1 115 ? -5.206 9.675 -2.455 1.00 88.81 115 LEU A CA 1
ATOM 878 C C . LEU A 1 115 ? -6.353 10.691 -2.420 1.00 88.81 115 LEU A C 1
ATOM 880 O O . LEU A 1 115 ? -7.150 10.611 -1.485 1.00 88.81 115 LEU A O 1
ATOM 884 N N . ALA A 1 116 ? -6.451 11.603 -3.386 1.00 83.38 116 ALA A N 1
ATOM 885 C CA . ALA A 1 116 ? -7.599 12.500 -3.549 1.00 83.38 116 ALA A CA 1
ATOM 886 C C . ALA A 1 116 ? -8.911 11.717 -3.753 1.00 83.38 116 ALA A C 1
ATOM 888 O O . ALA A 1 116 ? -9.942 12.204 -3.240 1.00 83.38 116 ALA A O 1
#

pLDDT: mean 90.04, std 11.9, range [36.88, 98.38]

Foldseek 3Di:
DPPQDDLLVLVVVLLVVVPWDKDAQDWDQFPVRDIDTARIWTDDPNATEGEHEEEQDVPVLVVQLVVCVRHPHQYEYEYQDDHDPVSQVSQVDDRHHYFYDPGSVCSSVSVVVRVD

Secondary structure (DSSP, 8-state):
------HHHHHHHHHHHTT-EEEET-EEE-TTS-EEE-SEEEEETTEEEEEEEEES-HHHHHHHHHHHHH-SSEEEEEEES---HHHHTTTTBTTEEEEEESSHHHHHHHHHHHH-

Sequence (116 aa):
MVANLSPLYATKAALERSGFKVLENATIRGLSGFEHRFDFVAIKEGRRIAISVRRADPLPIVLELAKALDVGNEVVIAVCGTLPSDLRAPGNRGRVKLVEFLETSELEEKLLNALA